Protein AF-A0A538RXQ4-F1 (afdb_monomer)

Mean predicted aligned error: 1.87 Å

Solvent-accessible surface area (backbone atoms only — not comparable to full-atom values): 3278 Å² total; per-residue (Å²): 144,53,62,70,62,34,54,57,31,58,70,46,90,49,65,66,50,22,26,50,23,25,43,52,44,18,72,57,14,64,85,30,52,85,42,47,73,56,34,55,48,35,41,77,62,50,94,44,66,69,38,18,51,29,15,48,55,14,51,65,47,25,106

Radius of gyration: 9.79 Å; Cα contacts (8 Å, |Δi|>4): 94; chains: 1; bounding box: 27×18×23 Å

Sequence (63 aa):
PAVPALIECLSDDAVEVRVTAASELGHLGAVAKTALPALERVEKGDRRAAVREAASEAIMKIR

Foldseek 3Di:
DCLVVLLVQCPDPDPVSNLVSLQVLLVVAQVNLVSLVSLVCQLVPPPDPSSVVSSVSSNVRND

Secondary structure (DSSP, 8-state):
--HHHHHHHTT-SSHHHHHHHHHHHHHHGGGGGGGHHHHHHHHHH-SSHHHHHHHHHHHHHH-

Structure (mmCIF, N/CA/C/O backbone):
data_AF-A0A538RXQ4-F1
#
_entry.id   AF-A0A538RXQ4-F1
#
loop_
_atom_site.group_PDB
_atom_site.id
_atom_site.type_symbol
_atom_site.label_atom_id
_atom_site.label_alt_id
_atom_site.label_comp_id
_atom_site.label_asym_id
_atom_site.label_entity_id
_atom_site.label_seq_id
_atom_site.pdbx_PDB_ins_code
_atom_site.Cartn_x
_atom_site.Cartn_y
_atom_site.Cartn_z
_atom_site.occupancy
_atom_site.B_iso_or_equiv
_atom_site.auth_seq_id
_atom_site.auth_comp_id
_atom_site.auth_asym_id
_atom_site.auth_atom_id
_atom_site.pdbx_PDB_model_num
ATOM 1 N N . PRO A 1 1 ? -16.238 -4.933 2.582 1.00 62.88 1 PRO A N 1
ATOM 2 C CA . PRO A 1 1 ? -15.318 -5.918 1.966 1.00 62.88 1 PRO A CA 1
ATOM 3 C C . PRO A 1 1 ? -14.610 -5.318 0.742 1.00 62.88 1 PRO A C 1
ATOM 5 O O . PRO A 1 1 ? -15.162 -5.294 -0.347 1.00 62.88 1 PRO A O 1
ATOM 8 N N . ALA A 1 2 ? -13.425 -4.755 0.965 1.00 87.94 2 ALA A N 1
ATOM 9 C CA . ALA A 1 2 ? -12.553 -4.216 -0.086 1.00 87.94 2 ALA A CA 1
ATOM 10 C C . ALA A 1 2 ? -11.103 -4.220 0.412 1.00 87.94 2 ALA A C 1
ATOM 12 O O . ALA A 1 2 ? -10.205 -4.651 -0.296 1.00 87.94 2 ALA A O 1
ATOM 13 N N . VAL A 1 3 ? -10.909 -3.864 1.689 1.00 95.94 3 VAL A N 1
ATOM 14 C CA . VAL A 1 3 ? -9.594 -3.829 2.346 1.00 95.94 3 VAL A CA 1
ATOM 15 C C . VAL A 1 3 ? -8.808 -5.146 2.214 1.00 95.94 3 VAL A C 1
ATOM 17 O O . VAL A 1 3 ? -7.659 -5.061 1.801 1.00 95.94 3 VAL A O 1
ATOM 20 N N . PRO A 1 4 ? -9.361 -6.354 2.475 1.00 97.50 4 PRO A N 1
ATOM 21 C CA . PRO A 1 4 ? -8.581 -7.589 2.319 1.00 97.50 4 PRO A CA 1
ATOM 22 C C . PRO A 1 4 ? -8.110 -7.839 0.880 1.00 97.50 4 PRO A C 1
ATOM 24 O O . PRO A 1 4 ? -6.943 -8.141 0.673 1.00 97.50 4 PRO A O 1
ATOM 27 N N . ALA A 1 5 ? -8.984 -7.631 -0.111 1.00 97.44 5 ALA A N 1
ATOM 28 C CA . ALA A 1 5 ? -8.633 -7.804 -1.521 1.00 97.44 5 ALA A CA 1
ATOM 29 C C . ALA A 1 5 ? -7.575 -6.783 -1.972 1.00 97.44 5 ALA A C 1
ATOM 31 O O . ALA A 1 5 ? -6.617 -7.131 -2.651 1.00 97.44 5 ALA A O 1
ATOM 32 N N . LEU A 1 6 ? -7.693 -5.527 -1.531 1.00 97.94 6 LEU A N 1
ATOM 33 C CA . LEU A 1 6 ? -6.684 -4.506 -1.811 1.00 97.94 6 LEU A CA 1
ATOM 34 C C . LEU A 1 6 ? -5.334 -4.828 -1.150 1.00 97.94 6 LEU A C 1
ATOM 36 O O . LEU A 1 6 ? -4.296 -4.550 -1.740 1.00 97.94 6 LEU A O 1
ATOM 40 N N . ILE A 1 7 ? -5.321 -5.441 0.040 1.00 98.50 7 ILE A N 1
ATOM 41 C CA . ILE A 1 7 ? -4.079 -5.913 0.674 1.00 98.50 7 ILE A CA 1
ATOM 42 C C . ILE A 1 7 ? -3.410 -6.999 -0.178 1.00 98.50 7 ILE A C 1
ATOM 44 O O . ILE A 1 7 ? -2.190 -6.982 -0.316 1.00 98.50 7 ILE A O 1
ATOM 48 N N . GLU A 1 8 ? -4.175 -7.919 -0.767 1.00 98.06 8 GLU A N 1
ATOM 49 C CA . GLU A 1 8 ? -3.627 -8.942 -1.671 1.00 98.06 8 GLU A CA 1
ATOM 50 C C . GLU A 1 8 ? -3.003 -8.303 -2.921 1.00 98.06 8 GLU A C 1
ATOM 52 O O . GLU A 1 8 ? -1.875 -8.638 -3.292 1.00 98.06 8 GLU A O 1
ATOM 57 N N . CYS A 1 9 ? -3.667 -7.298 -3.501 1.00 98.44 9 CYS A N 1
ATOM 58 C CA . CYS A 1 9 ? -3.167 -6.555 -4.661 1.00 98.44 9 CYS A CA 1
ATOM 59 C C . CYS A 1 9 ? -1.856 -5.786 -4.403 1.00 98.44 9 CYS A C 1
ATOM 61 O O . CYS A 1 9 ? -1.165 -5.434 -5.355 1.00 98.44 9 CYS A O 1
ATOM 63 N N . LEU A 1 10 ? -1.448 -5.565 -3.146 1.00 98.50 10 LEU A N 1
ATOM 64 C CA . LEU A 1 10 ? -0.131 -4.994 -2.825 1.00 98.50 10 LEU A CA 1
ATOM 65 C C . LEU A 1 10 ? 1.043 -5.914 -3.199 1.00 98.50 10 LEU A C 1
ATOM 67 O O . LEU A 1 10 ? 2.190 -5.481 -3.131 1.00 98.50 10 LEU A O 1
ATOM 71 N N . SER A 1 11 ? 0.779 -7.171 -3.563 1.00 97.44 11 SER A N 1
ATOM 72 C CA . SER A 1 11 ? 1.794 -8.137 -4.007 1.00 97.44 11 SER A CA 1
ATOM 73 C C . SER A 1 11 ? 1.658 -8.513 -5.485 1.00 97.44 11 SER A C 1
ATOM 75 O O . SER A 1 11 ? 2.299 -9.464 -5.919 1.00 97.44 11 SER A O 1
ATOM 77 N N . ASP A 1 12 ? 0.830 -7.793 -6.247 1.00 98.50 12 ASP A N 1
ATOM 78 C CA . ASP A 1 12 ? 0.601 -8.076 -7.665 1.00 98.50 12 ASP A CA 1
ATOM 79 C C . ASP A 1 12 ? 1.876 -7.878 -8.505 1.00 98.50 12 ASP A C 1
ATOM 81 O O . ASP A 1 12 ? 2.710 -7.014 -8.210 1.00 98.50 12 ASP A O 1
ATOM 85 N N . ASP A 1 13 ? 2.032 -8.664 -9.569 1.00 97.75 13 ASP A N 1
ATOM 86 C CA . ASP A 1 13 ? 3.181 -8.569 -10.474 1.00 97.75 13 ASP A CA 1
ATOM 87 C C . ASP A 1 13 ? 3.218 -7.217 -11.203 1.00 97.75 13 ASP A C 1
ATOM 89 O O . ASP A 1 13 ? 4.293 -6.624 -11.387 1.00 97.75 13 ASP A O 1
ATOM 93 N N . ALA A 1 14 ? 2.047 -6.688 -11.569 1.00 98.38 14 ALA A N 1
ATOM 94 C CA . ALA A 1 14 ? 1.913 -5.404 -12.231 1.00 98.38 14 ALA A CA 1
ATOM 95 C C . ALA A 1 14 ? 2.158 -4.257 -11.246 1.00 98.38 14 ALA A C 1
ATOM 97 O O . ALA A 1 14 ? 1.538 -4.138 -10.187 1.00 98.38 14 ALA A O 1
ATOM 98 N N . VAL A 1 15 ? 3.072 -3.362 -11.619 1.00 98.38 15 VAL A N 1
ATOM 99 C CA . VAL A 1 15 ? 3.447 -2.207 -10.793 1.00 98.38 15 VAL A CA 1
ATOM 100 C C . VAL A 1 15 ? 2.245 -1.295 -10.580 1.00 98.38 15 VAL A C 1
ATOM 102 O O . VAL A 1 15 ? 2.027 -0.799 -9.479 1.00 98.38 15 VAL A O 1
ATOM 105 N N . GLU A 1 16 ? 1.455 -1.113 -11.631 1.00 98.31 16 GLU A N 1
ATOM 106 C CA . GLU A 1 16 ? 0.262 -0.281 -11.665 1.00 98.31 16 GLU A CA 1
ATOM 107 C C . GLU A 1 16 ? -0.781 -0.784 -10.663 1.00 98.31 16 GLU A C 1
ATOM 109 O O . GLU A 1 16 ? -1.327 0.015 -9.908 1.00 98.31 16 GLU A O 1
ATOM 114 N N . VAL A 1 17 ? -0.986 -2.104 -10.579 1.00 98.56 17 VAL A N 1
ATOM 115 C CA . VAL A 1 17 ? -1.930 -2.708 -9.628 1.00 98.56 17 VAL A CA 1
ATOM 116 C C . VAL A 1 17 ? -1.488 -2.453 -8.190 1.00 98.56 17 VAL A C 1
ATOM 118 O O . VAL A 1 17 ? -2.311 -2.052 -7.368 1.00 98.56 17 VAL A O 1
ATOM 121 N N . ARG A 1 18 ? -0.193 -2.594 -7.883 1.00 98.62 18 ARG A N 1
ATOM 122 C CA 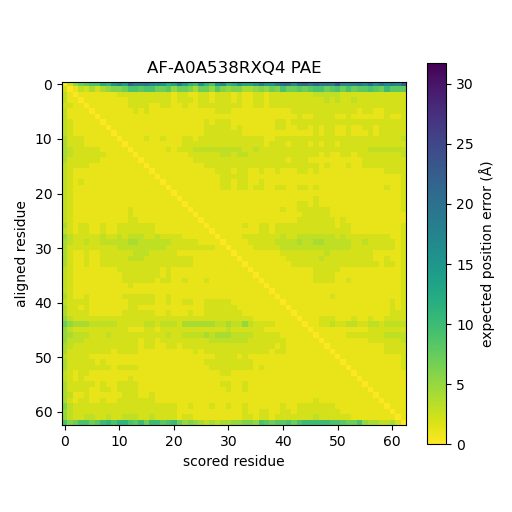. ARG A 1 18 ? 0.322 -2.310 -6.533 1.00 98.62 18 ARG A CA 1
ATOM 123 C C . ARG A 1 18 ? 0.183 -0.838 -6.148 1.00 98.62 18 ARG A C 1
ATOM 125 O O . ARG A 1 18 ? -0.202 -0.548 -5.016 1.00 98.62 18 ARG A O 1
ATOM 132 N N . VAL A 1 19 ? 0.466 0.087 -7.075 1.00 98.75 19 VAL A N 1
ATOM 133 C CA . VAL A 1 19 ? 0.249 1.531 -6.854 1.00 98.75 19 VAL A CA 1
ATOM 134 C C . VAL A 1 19 ? -1.226 1.798 -6.569 1.00 98.75 19 VAL A C 1
ATOM 136 O O . VAL A 1 19 ? -1.543 2.394 -5.543 1.00 98.75 19 VAL A O 1
ATOM 139 N N . THR A 1 20 ? -2.126 1.319 -7.433 1.00 98.56 20 THR A N 1
ATOM 140 C CA . THR A 1 20 ? -3.571 1.509 -7.263 1.00 98.56 20 THR A CA 1
ATOM 141 C C . THR A 1 20 ? -4.054 0.926 -5.940 1.00 98.56 20 THR A C 1
ATOM 143 O O . THR A 1 20 ? -4.783 1.595 -5.216 1.00 98.56 20 THR A O 1
ATOM 146 N N . ALA A 1 21 ? -3.604 -0.272 -5.569 1.00 98.56 21 ALA A N 1
ATOM 147 C CA . ALA A 1 21 ? -3.961 -0.895 -4.303 1.00 98.56 21 ALA A CA 1
ATOM 148 C C . ALA A 1 21 ? -3.557 -0.035 -3.097 1.00 98.56 21 ALA A C 1
ATOM 150 O O . ALA A 1 21 ? -4.377 0.206 -2.209 1.00 98.56 21 ALA A O 1
ATOM 151 N N . ALA A 1 22 ? -2.322 0.478 -3.082 1.00 98.69 22 ALA A N 1
ATOM 152 C CA . ALA A 1 22 ? -1.856 1.370 -2.027 1.00 98.69 22 ALA A CA 1
ATOM 153 C C . ALA A 1 22 ? -2.674 2.671 -1.978 1.00 98.69 22 ALA A C 1
ATOM 155 O O . ALA A 1 22 ? -3.157 3.051 -0.911 1.00 98.69 22 ALA A O 1
ATOM 156 N N . SER A 1 23 ? -2.893 3.321 -3.125 1.00 98.50 23 SER A N 1
ATOM 157 C CA . SER A 1 23 ? -3.677 4.558 -3.207 1.00 98.50 23 SER A CA 1
ATOM 158 C C . SER A 1 23 ? -5.116 4.373 -2.724 1.00 98.50 23 SER A C 1
ATOM 160 O O . SER A 1 23 ? -5.585 5.171 -1.913 1.00 98.50 23 SER A O 1
ATOM 162 N N . GLU A 1 24 ? -5.795 3.305 -3.146 1.00 98.44 24 GLU A N 1
ATOM 163 C CA . GLU A 1 24 ? -7.175 3.015 -2.741 1.00 98.44 24 GLU A CA 1
ATOM 164 C C . GLU A 1 24 ? -7.282 2.695 -1.247 1.00 98.44 24 GLU A C 1
ATOM 166 O O . GLU A 1 24 ? -8.190 3.181 -0.573 1.00 98.44 24 GLU A O 1
ATOM 171 N N . LEU A 1 25 ? -6.316 1.963 -0.681 1.00 98.44 25 LEU A N 1
AT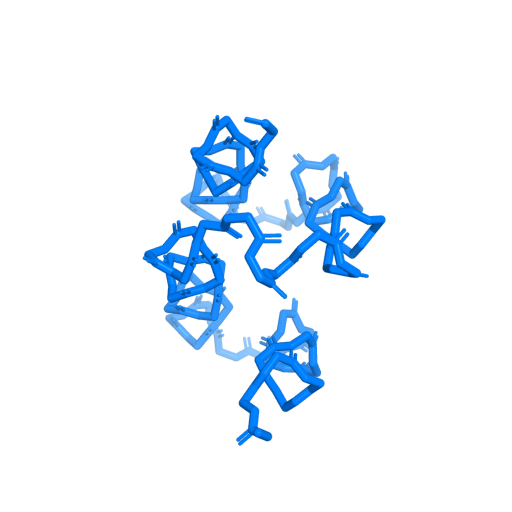OM 172 C CA . LEU A 1 25 ? -6.233 1.778 0.771 1.00 98.44 25 LEU A CA 1
ATOM 173 C C . LEU A 1 25 ? -6.093 3.120 1.504 1.00 98.44 25 LEU A C 1
ATOM 175 O O . LEU A 1 25 ? -6.742 3.327 2.528 1.00 98.44 25 LEU A O 1
ATOM 179 N N . GLY A 1 26 ? -5.304 4.050 0.961 1.00 98.38 26 GLY A N 1
ATOM 180 C CA . GLY A 1 26 ? -5.191 5.414 1.474 1.00 98.38 26 GLY A CA 1
ATOM 181 C C . GLY A 1 26 ? -6.492 6.217 1.364 1.00 98.38 26 GLY A C 1
ATOM 182 O O . GLY A 1 26 ? -6.846 6.926 2.302 1.00 98.38 26 GLY A O 1
ATOM 183 N N . HIS A 1 27 ? -7.226 6.095 0.253 1.00 98.25 27 HIS A N 1
ATOM 184 C CA . HIS A 1 27 ? -8.519 6.763 0.044 1.00 98.25 27 HIS A CA 1
ATOM 185 C C . HIS A 1 27 ? -9.602 6.280 1.012 1.00 98.25 27 HIS A C 1
ATOM 187 O O . HIS A 1 27 ? -10.445 7.070 1.434 1.00 98.25 27 HIS A O 1
ATOM 193 N N . LEU A 1 28 ? -9.555 5.008 1.410 1.00 97.44 28 LEU A N 1
ATOM 194 C CA . LEU A 1 28 ? -10.437 4.468 2.444 1.00 97.44 28 LEU A CA 1
ATOM 195 C C . LEU A 1 28 ? -10.144 5.060 3.836 1.00 97.44 28 LEU A C 1
ATOM 197 O O . LEU A 1 28 ? -11.034 5.102 4.686 1.00 97.44 28 LEU A O 1
ATOM 201 N N . GLY A 1 29 ? -8.921 5.531 4.094 1.00 96.06 29 GLY A N 1
ATOM 202 C CA . GLY A 1 29 ? -8.545 6.156 5.362 1.00 96.06 29 GLY A CA 1
ATOM 203 C C . GLY A 1 29 ? -8.675 5.203 6.557 1.00 96.06 29 GLY A C 1
ATOM 204 O O . GLY A 1 29 ? -8.295 4.035 6.491 1.00 96.06 29 GLY A O 1
ATOM 205 N N . ALA A 1 30 ? -9.229 5.682 7.675 1.00 96.00 30 ALA A N 1
ATOM 206 C CA . ALA A 1 30 ? -9.218 4.961 8.954 1.00 96.00 30 ALA A CA 1
ATOM 207 C C . ALA A 1 30 ? -9.864 3.557 8.927 1.00 96.00 30 ALA A C 1
ATOM 209 O O . ALA A 1 30 ? -9.503 2.709 9.746 1.00 96.00 30 ALA A O 1
ATOM 210 N N . VAL A 1 31 ? -10.787 3.264 7.999 1.00 96.31 31 VAL A N 1
ATOM 211 C CA . VAL A 1 31 ? -11.372 1.910 7.885 1.00 96.31 31 VAL A CA 1
ATOM 212 C C . VAL A 1 31 ? -10.385 0.881 7.320 1.00 96.31 31 VAL A C 1
ATOM 214 O O . VAL A 1 31 ? -10.586 -0.318 7.497 1.00 96.31 31 VAL A O 1
ATOM 217 N N . ALA A 1 32 ? -9.295 1.329 6.690 1.00 97.62 32 ALA A N 1
ATOM 218 C CA . ALA A 1 32 ? -8.217 0.491 6.174 1.00 97.62 32 ALA A CA 1
ATOM 219 C C . ALA A 1 32 ? -7.064 0.291 7.177 1.00 97.62 32 ALA A C 1
ATOM 221 O O . ALA A 1 32 ? -6.004 -0.198 6.795 1.00 97.62 32 ALA A O 1
ATOM 222 N N . LYS A 1 33 ? -7.245 0.599 8.474 1.00 97.69 33 LYS A N 1
ATOM 223 C CA . LYS A 1 33 ? -6.204 0.425 9.514 1.00 97.69 33 LYS A CA 1
ATOM 224 C C . LYS A 1 33 ? -5.579 -0.971 9.558 1.00 97.69 33 LYS A C 1
ATOM 226 O O . LYS A 1 33 ? -4.394 -1.100 9.853 1.00 97.69 33 LYS A O 1
ATOM 231 N N . THR A 1 34 ? -6.331 -2.014 9.210 1.00 97.69 34 THR A N 1
ATOM 232 C CA . THR A 1 34 ? -5.809 -3.388 9.125 1.00 97.69 34 THR A CA 1
ATOM 233 C C . THR A 1 34 ? -4.753 -3.576 8.029 1.00 97.69 34 THR A C 1
ATOM 235 O O . THR A 1 34 ? -4.009 -4.549 8.077 1.00 97.69 34 THR A O 1
ATOM 238 N N . ALA A 1 35 ? -4.659 -2.663 7.056 1.00 98.25 35 ALA A N 1
ATOM 239 C CA . ALA A 1 35 ? -3.673 -2.698 5.977 1.00 98.25 35 ALA A CA 1
ATOM 240 C C . ALA A 1 35 ? -2.313 -2.093 6.355 1.00 98.25 35 ALA A C 1
ATOM 242 O O . ALA A 1 35 ? -1.349 -2.289 5.615 1.00 98.25 35 ALA A O 1
ATOM 243 N N . LEU A 1 36 ? -2.200 -1.397 7.496 1.00 98.50 36 LEU A N 1
ATOM 244 C CA . LEU A 1 36 ? -0.964 -0.715 7.904 1.00 98.50 36 LEU A CA 1
ATOM 245 C C . LEU A 1 36 ? 0.279 -1.630 7.869 1.00 98.50 36 LEU A C 1
ATOM 247 O O . LEU A 1 36 ? 1.262 -1.235 7.244 1.00 98.50 36 LEU A O 1
ATOM 251 N N . PRO A 1 37 ? 0.263 -2.870 8.407 1.00 98.56 37 PRO A N 1
ATOM 252 C CA . PRO A 1 37 ? 1.444 -3.738 8.355 1.00 98.56 37 PRO A CA 1
ATOM 253 C C . PRO A 1 37 ? 1.843 -4.158 6.932 1.00 98.56 37 PRO A C 1
ATOM 255 O O . PRO A 1 37 ? 3.014 -4.434 6.665 1.00 98.56 37 PRO A O 1
ATOM 258 N N . ALA A 1 38 ? 0.876 -4.251 6.014 1.00 98.44 38 ALA A N 1
ATOM 259 C CA . ALA A 1 38 ? 1.142 -4.581 4.619 1.00 98.44 38 ALA A CA 1
ATOM 260 C C . ALA A 1 38 ? 1.743 -3.376 3.886 1.00 98.44 38 ALA A C 1
ATOM 262 O O . ALA A 1 38 ? 2.782 -3.51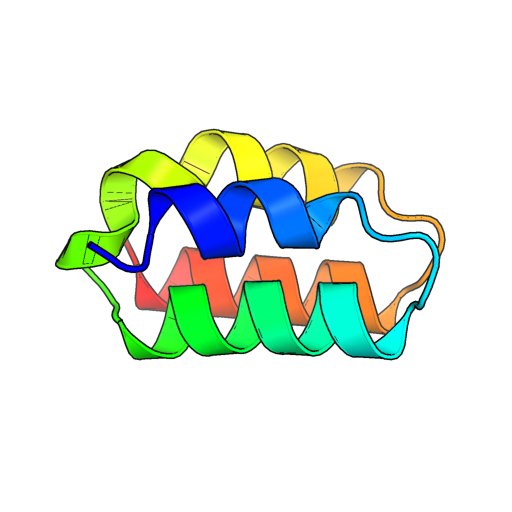5 3.242 1.00 98.44 38 ALA A O 1
ATOM 263 N N . LEU A 1 39 ? 1.159 -2.188 4.066 1.00 98.62 39 LEU A N 1
ATOM 264 C CA . LEU A 1 39 ? 1.672 -0.945 3.492 1.00 98.62 39 LEU A CA 1
ATOM 265 C C . LEU A 1 39 ? 3.083 -0.619 3.996 1.00 98.62 39 LEU A C 1
ATOM 267 O O . LEU A 1 39 ? 3.930 -0.249 3.196 1.00 98.62 39 LEU A O 1
ATOM 271 N N . GLU A 1 40 ? 3.390 -0.838 5.278 1.00 98.69 40 GLU A N 1
ATOM 272 C CA . GLU A 1 40 ? 4.743 -0.618 5.817 1.00 98.69 40 GLU A CA 1
ATOM 273 C C . GLU A 1 40 ? 5.787 -1.563 5.202 1.00 98.69 40 GLU A C 1
ATOM 275 O O . GLU A 1 40 ? 6.953 -1.195 5.039 1.00 98.69 40 GLU A O 1
ATOM 280 N N . ARG A 1 41 ? 5.393 -2.793 4.848 1.00 98.50 41 ARG A N 1
ATOM 281 C CA . ARG A 1 41 ? 6.273 -3.722 4.125 1.00 98.50 41 ARG A CA 1
ATOM 282 C C 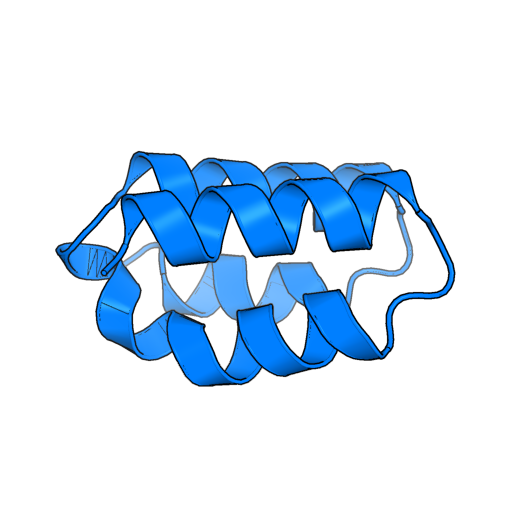. ARG A 1 41 ? 6.518 -3.235 2.699 1.00 98.50 41 ARG A C 1
ATOM 284 O O . ARG A 1 41 ? 7.656 -3.289 2.239 1.00 98.50 41 ARG A O 1
ATOM 291 N N . VAL A 1 42 ? 5.475 -2.751 2.028 1.00 98.56 42 VAL A N 1
ATOM 292 C CA . VAL A 1 42 ? 5.566 -2.187 0.676 1.00 98.56 42 VAL A CA 1
ATOM 293 C C . VAL A 1 42 ? 6.44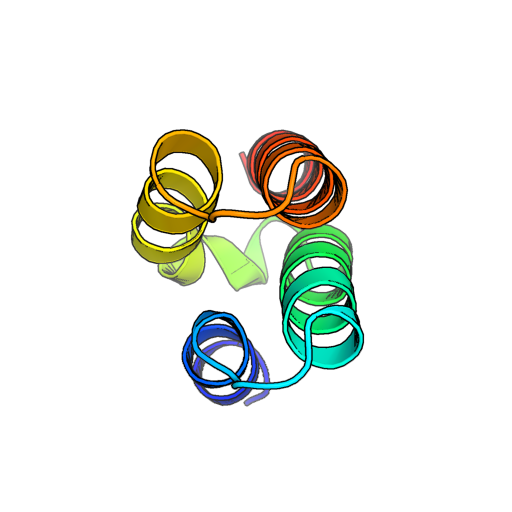5 -0.937 0.672 1.00 98.56 42 VAL A C 1
ATOM 295 O O . VAL A 1 42 ? 7.403 -0.879 -0.092 1.00 98.56 42 VAL A O 1
ATOM 298 N N . GLU A 1 43 ? 6.200 0.009 1.580 1.00 98.69 43 GLU A N 1
ATOM 299 C CA . GLU A 1 43 ? 6.971 1.248 1.739 1.00 98.69 43 GLU A CA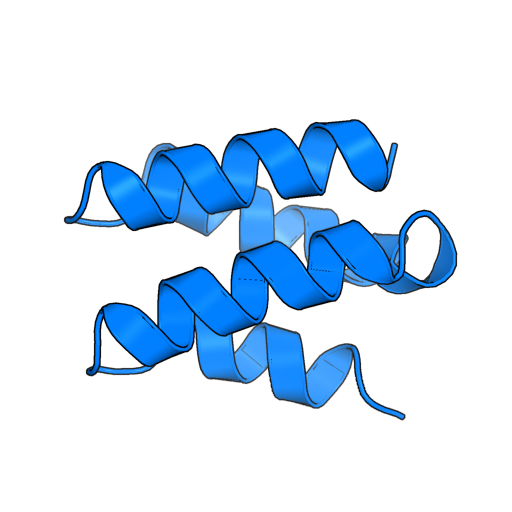 1
ATOM 300 C C . GLU A 1 43 ? 8.473 0.978 1.906 1.00 98.69 43 GLU A C 1
ATOM 302 O O . GLU A 1 43 ? 9.298 1.690 1.342 1.00 98.69 43 GLU A O 1
ATOM 307 N N . LYS A 1 44 ? 8.846 -0.075 2.643 1.00 98.44 44 LYS A N 1
ATOM 308 C CA . LYS A 1 44 ? 10.253 -0.415 2.911 1.00 98.44 44 LYS A CA 1
ATOM 309 C C . LYS A 1 44 ? 10.888 -1.309 1.847 1.00 98.44 44 LYS A C 1
ATOM 311 O O . LYS A 1 44 ? 12.110 -1.315 1.722 1.00 98.44 44 LYS A O 1
ATOM 316 N N . GLY A 1 45 ? 10.089 -2.106 1.137 1.00 97.00 45 GLY A N 1
ATOM 317 C CA . GLY A 1 45 ? 10.578 -3.271 0.396 1.00 97.00 45 GLY A CA 1
ATOM 318 C C . GLY A 1 45 ? 10.199 -3.340 -1.079 1.00 97.00 45 GLY A C 1
ATOM 319 O O . GLY A 1 45 ? 10.772 -4.168 -1.791 1.00 97.00 45 GLY A O 1
ATOM 320 N N . ASP A 1 46 ? 9.270 -2.513 -1.572 1.00 98.38 46 ASP A N 1
ATOM 321 C CA . ASP A 1 46 ? 8.901 -2.578 -2.987 1.00 98.38 46 ASP A CA 1
ATOM 322 C C . ASP A 1 46 ? 10.059 -2.123 -3.883 1.00 98.38 46 ASP A C 1
ATOM 324 O O . ASP A 1 46 ? 10.754 -1.136 -3.617 1.00 98.38 46 ASP A O 1
ATOM 328 N N . ARG A 1 47 ? 10.253 -2.833 -4.996 1.00 97.19 47 ARG A N 1
ATOM 329 C CA . ARG A 1 47 ? 11.318 -2.554 -5.968 1.00 97.19 47 ARG A CA 1
ATOM 330 C 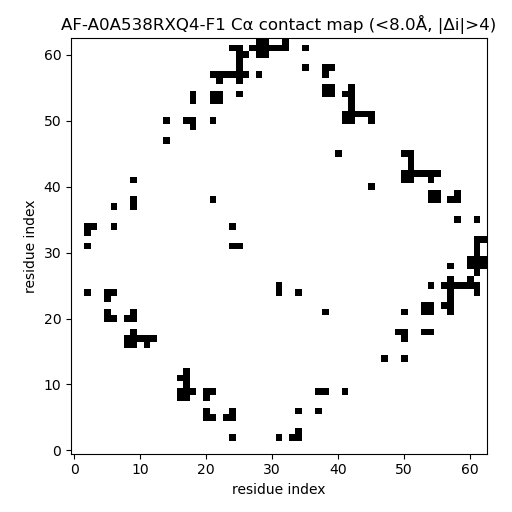C . ARG A 1 47 ? 11.126 -1.205 -6.667 1.00 97.19 47 ARG A C 1
ATOM 332 O O . ARG A 1 47 ? 12.099 -0.631 -7.154 1.00 97.19 47 ARG A O 1
ATOM 339 N N . ARG A 1 48 ? 9.895 -0.695 -6.754 1.00 98.25 48 ARG A N 1
ATOM 340 C CA . ARG A 1 48 ? 9.549 0.515 -7.511 1.00 98.25 48 ARG A CA 1
ATOM 341 C C . ARG A 1 48 ? 9.296 1.683 -6.564 1.00 98.25 48 ARG A C 1
ATOM 343 O O . ARG A 1 48 ? 8.491 1.57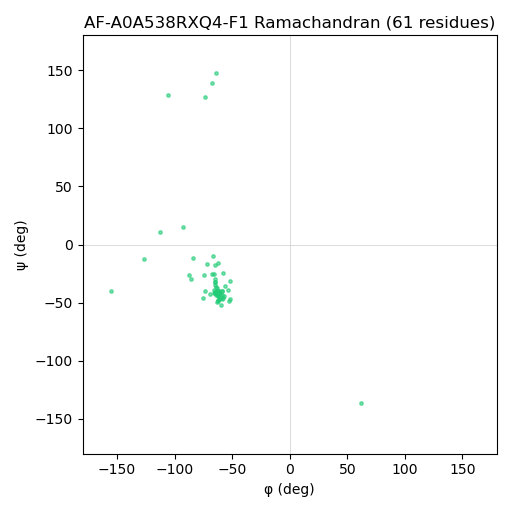9 -5.647 1.00 98.25 48 ARG A O 1
ATOM 350 N N . ALA A 1 49 ? 9.959 2.810 -6.826 1.00 98.19 49 ALA A N 1
ATOM 351 C CA . ALA A 1 49 ? 9.835 4.017 -6.006 1.00 98.19 49 ALA A CA 1
ATOM 352 C C . ALA A 1 49 ? 8.385 4.512 -5.916 1.00 98.19 49 ALA A C 1
ATOM 354 O O . ALA A 1 49 ? 7.895 4.700 -4.811 1.00 98.19 49 ALA A O 1
ATOM 355 N N . ALA A 1 50 ?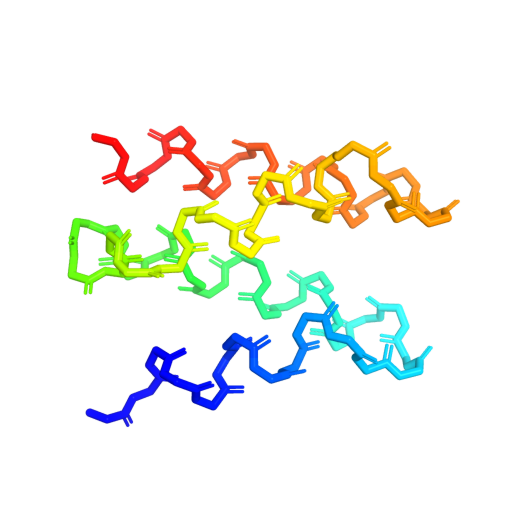 7.676 4.563 -7.049 1.00 98.19 50 ALA A N 1
ATOM 356 C CA . ALA A 1 50 ? 6.271 4.970 -7.100 1.00 98.19 50 ALA A CA 1
ATOM 357 C C . ALA A 1 50 ? 5.355 4.138 -6.182 1.00 98.19 50 ALA A C 1
ATOM 359 O O . ALA A 1 50 ? 4.430 4.671 -5.581 1.00 98.19 50 ALA A O 1
ATOM 360 N N . VAL A 1 51 ? 5.622 2.834 -6.032 1.00 98.69 51 VAL A N 1
ATOM 361 C CA . VAL A 1 51 ? 4.827 1.970 -5.145 1.00 98.69 51 VAL A CA 1
ATOM 362 C C . VAL A 1 51 ? 5.144 2.269 -3.677 1.00 98.69 51 VAL A C 1
ATOM 364 O O . VAL A 1 51 ? 4.235 2.337 -2.853 1.00 98.69 51 VAL A O 1
ATOM 367 N N . ARG A 1 52 ? 6.422 2.499 -3.343 1.00 98.75 52 ARG A N 1
ATOM 368 C CA . ARG A 1 52 ? 6.823 2.892 -1.983 1.00 98.75 52 ARG A CA 1
ATOM 369 C C . ARG A 1 52 ? 6.234 4.246 -1.587 1.00 98.75 52 ARG A C 1
ATOM 371 O O . ARG A 1 52 ? 5.742 4.384 -0.473 1.00 98.75 52 ARG A O 1
ATOM 378 N N . GLU A 1 53 ? 6.253 5.212 -2.502 1.00 98.69 53 GLU A N 1
ATOM 379 C CA . GLU A 1 53 ? 5.672 6.547 -2.316 1.00 98.69 53 GLU A CA 1
ATOM 380 C C . GLU A 1 53 ? 4.158 6.463 -2.087 1.00 98.69 53 GLU A C 1
ATOM 382 O O . GLU A 1 53 ? 3.665 6.977 -1.083 1.00 98.69 53 GLU A O 1
ATOM 387 N N . ALA A 1 54 ? 3.435 5.717 -2.931 1.00 98.62 54 ALA A N 1
ATOM 388 C CA . ALA A 1 54 ? 2.000 5.490 -2.757 1.00 98.62 54 ALA A CA 1
ATOM 389 C C . ALA A 1 54 ? 1.671 4.824 -1.409 1.00 98.62 54 ALA A C 1
ATOM 391 O O . ALA A 1 54 ? 0.708 5.208 -0.744 1.00 98.62 54 ALA A O 1
ATOM 392 N N . ALA A 1 55 ? 2.481 3.853 -0.971 1.00 98.69 55 ALA A N 1
ATOM 393 C CA . ALA A 1 55 ? 2.312 3.216 0.332 1.00 98.69 55 ALA A CA 1
ATOM 394 C C . ALA A 1 55 ? 2.558 4.190 1.495 1.00 98.69 55 ALA A C 1
ATOM 396 O O . ALA A 1 55 ? 1.782 4.192 2.450 1.00 98.69 55 ALA A O 1
ATOM 397 N N . SER A 1 56 ? 3.580 5.045 1.401 1.00 98.75 56 SER A N 1
ATOM 398 C CA . SER A 1 56 ? 3.869 6.073 2.408 1.00 98.75 56 SER A CA 1
ATOM 399 C C . SER A 1 56 ? 2.715 7.073 2.544 1.00 98.75 56 SER A C 1
ATOM 401 O O . SER A 1 56 ? 2.224 7.329 3.647 1.00 98.75 56 SER A O 1
ATOM 403 N N . GLU A 1 57 ? 2.191 7.567 1.418 1.00 98.62 57 GLU A N 1
ATOM 404 C CA . GLU A 1 57 ? 1.017 8.444 1.411 1.00 98.62 57 GLU A CA 1
ATOM 405 C C . GLU A 1 57 ? -0.218 7.765 2.009 1.00 98.62 57 GLU A C 1
ATOM 407 O O . GLU A 1 57 ? -0.959 8.377 2.783 1.00 98.62 57 GLU A O 1
ATOM 412 N N . ALA A 1 58 ? -0.446 6.494 1.673 1.00 98.62 58 ALA A N 1
ATOM 413 C CA . ALA A 1 58 ? -1.559 5.727 2.211 1.00 98.62 58 ALA A CA 1
ATOM 414 C C . ALA A 1 58 ? -1.452 5.566 3.732 1.00 98.62 58 ALA A C 1
ATOM 416 O O . ALA A 1 58 ? -2.430 5.800 4.440 1.00 98.62 58 ALA A O 1
ATOM 417 N N . ILE A 1 59 ? -0.262 5.251 4.254 1.00 98.69 59 ILE A N 1
ATOM 418 C CA . ILE A 1 59 ? -0.010 5.162 5.700 1.00 98.69 59 ILE A CA 1
ATOM 419 C C . ILE A 1 59 ? -0.351 6.487 6.389 1.00 98.69 59 ILE A C 1
ATOM 421 O O . ILE A 1 59 ? -1.017 6.475 7.425 1.00 98.69 59 ILE A O 1
ATOM 425 N N . MET A 1 60 ? 0.050 7.624 5.810 1.00 98.25 60 MET A N 1
ATOM 426 C CA . MET A 1 60 ? -0.259 8.950 6.360 1.00 98.25 60 MET A CA 1
ATOM 427 C C . MET A 1 60 ? -1.763 9.248 6.381 1.00 98.25 60 MET A C 1
ATOM 429 O O . MET A 1 60 ? -2.242 9.844 7.340 1.00 98.25 60 MET A O 1
ATOM 433 N N . LYS A 1 61 ? -2.515 8.817 5.360 1.00 98.19 61 LYS A N 1
ATOM 434 C CA . LYS A 1 61 ? -3.977 9.007 5.278 1.00 98.19 61 LYS A CA 1
ATOM 435 C C . LYS A 1 61 ? -4.772 8.077 6.205 1.00 98.19 61 LYS A C 1
ATOM 437 O O . LYS A 1 61 ? -5.898 8.401 6.575 1.00 98.19 61 LYS A O 1
ATOM 442 N N . ILE A 1 62 ? -4.225 6.908 6.543 1.00 97.75 62 ILE A N 1
ATOM 443 C CA . ILE A 1 62 ? -4.905 5.886 7.361 1.00 97.75 62 ILE A CA 1
ATOM 444 C C . ILE A 1 62 ? -4.735 6.131 8.869 1.00 97.75 62 ILE A C 1
ATOM 446 O O . ILE A 1 62 ? -5.591 5.703 9.655 1.00 97.75 62 ILE A O 1
ATOM 450 N N . ARG A 1 63 ? -3.620 6.751 9.274 1.00 92.06 63 ARG A N 1
ATOM 451 C CA . ARG A 1 63 ? -3.272 6.983 10.684 1.00 92.06 63 ARG A CA 1
ATOM 452 C C . ARG A 1 63 ? -4.256 7.914 11.393 1.00 92.06 63 ARG A C 1
ATOM 454 O O . ARG A 1 63 ? -4.594 8.973 10.831 1.00 92.06 63 ARG A O 1
#

pLDDT: mean 97.32, std 4.67, range [62.88, 98.75]

Nearest PDB structures (foldseek):
  4jw2-assembly1_A  TM=9.759E-01  e=1.633E-02  synthetic construct
  3l6y-assembly3_E  TM=8.368E-01  e=2.661E-01  Homo sapiens
  2h4m-assembly1_B  TM=6.868E-01  e=6.501E-01  Homo sapiens
  7sx4-assembly1_E  TM=4.696E-01  e=3.103E+00  Homo sapiens